Protein AF-A0A4U3MKK7-F1 (afdb_monomer)

Foldseek 3Di:
DDPVVVLVVLLVVCVVVVHDNVSFQAQPQPRHTADCVPPVCVVQVHNDPVSSVVVVVVPD

Organism: Enterococcus faecalis (NCBI:txid1351)

Secondary structure (DSSP, 8-state):
--HHHHHHHHHHHHHHTT--TTS--B-TTT-PBP-TTSHHHHHH--SSHHHHHHHHTT--

Nearest PDB structures (foldseek):
  6ptg-assembly2_A  TM=4.655E-01  e=7.979E+00  Chlamydia trachomatis
  7w6n-assembly1_B  TM=2.201E-01  e=8.558E+00  Homo sapiens

Radius of gyration: 12.85 Å; Cα contacts (8 Å, |Δi|>4): 71; chains: 1; bounding box: 33×24×32 Å

pLDDT: mean 72.62, std 8.37, range [42.91, 81.75]

Mean predicted aligned error: 9.2 Å

Sequence (60 aa):
MNKRQKNKLFKKWLIANGYSEDGNVRCVKCGKKIDMNDKWQSTYQAYDSTCYGKAINVYP

Structure (mmCIF, N/CA/C/O backbone):
data_AF-A0A4U3MKK7-F1
#
_entry.id   AF-A0A4U3MKK7-F1
#
loop_
_atom_site.group_PDB
_atom_site.id
_atom_site.type_symbol
_atom_site.label_atom_id
_atom_site.label_alt_id
_atom_site.label_comp_id
_atom_site.label_asym_id
_atom_site.label_entity_id
_atom_site.label_seq_id
_atom_site.pdbx_PDB_ins_code
_atom_site.Cartn_x
_atom_site.Cartn_y
_atom_site.Cartn_z
_atom_site.occupancy
_atom_site.B_iso_or_equiv
_atom_site.auth_seq_id
_atom_site.auth_comp_id
_atom_site.auth_asym_id
_atom_site.auth_atom_id
_atom_site.pdbx_PDB_model_num
ATOM 1 N N . MET A 1 1 ? -11.520 8.396 20.327 1.00 56.84 1 MET A N 1
ATOM 2 C CA . MET A 1 1 ? -11.311 9.112 19.045 1.00 56.84 1 MET A CA 1
ATOM 3 C C . MET A 1 1 ? -12.259 8.543 17.999 1.00 56.84 1 MET A C 1
ATOM 5 O O . MET A 1 1 ? -12.246 7.335 17.790 1.00 56.84 1 MET A O 1
ATOM 9 N N . ASN A 1 2 ? -13.111 9.370 17.391 1.00 76.25 2 ASN A N 1
ATOM 10 C CA . ASN A 1 2 ? -14.169 8.876 16.503 1.00 76.25 2 ASN A CA 1
ATOM 11 C C . ASN A 1 2 ? -13.605 8.336 15.177 1.00 76.25 2 ASN A C 1
ATOM 13 O O . ASN A 1 2 ? -12.628 8.869 14.647 1.00 76.25 2 ASN A O 1
ATOM 17 N N . LYS A 1 3 ? -14.255 7.317 14.593 1.00 69.25 3 LYS A N 1
ATOM 18 C CA . LYS A 1 3 ? -13.837 6.659 13.332 1.00 69.25 3 LYS A CA 1
ATOM 19 C C . LYS A 1 3 ? -13.611 7.669 12.190 1.00 69.25 3 LYS A C 1
ATOM 21 O O . LYS A 1 3 ? -12.634 7.575 11.453 1.00 69.25 3 LYS A O 1
ATOM 26 N N . ARG A 1 4 ? -14.449 8.714 12.123 1.00 70.38 4 ARG A N 1
ATOM 27 C CA . ARG A 1 4 ? -14.317 9.847 11.181 1.00 70.38 4 ARG A CA 1
ATOM 28 C C . ARG A 1 4 ? -13.039 10.674 11.375 1.00 70.38 4 ARG A C 1
ATOM 30 O O . ARG A 1 4 ? -12.450 11.111 10.392 1.00 70.38 4 ARG A O 1
ATOM 37 N N . GLN A 1 5 ? -12.598 10.890 12.614 1.00 73.75 5 GLN A N 1
ATOM 38 C CA . GLN A 1 5 ? -11.386 11.667 12.905 1.00 73.75 5 GLN A CA 1
ATOM 39 C C . GLN A 1 5 ? -10.120 10.887 12.535 1.00 73.75 5 GLN A C 1
ATOM 41 O O . GLN A 1 5 ? -9.219 11.465 11.931 1.00 73.75 5 GLN A O 1
ATOM 46 N N . LYS A 1 6 ? -10.087 9.572 12.805 1.00 72.06 6 LYS A N 1
ATOM 47 C CA . LYS A 1 6 ? -9.000 8.689 12.346 1.00 72.06 6 LYS A CA 1
ATOM 48 C C . LYS A 1 6 ? -8.865 8.708 10.822 1.00 72.06 6 LYS A C 1
ATOM 50 O O . LYS A 1 6 ? -7.761 8.875 10.319 1.00 72.06 6 LYS A O 1
ATOM 55 N N . ASN A 1 7 ? -9.982 8.643 10.095 1.00 72.69 7 ASN A N 1
ATOM 56 C CA . ASN A 1 7 ? -9.963 8.705 8.631 1.00 72.69 7 ASN A CA 1
ATOM 57 C C . ASN A 1 7 ? -9.431 10.046 8.097 1.00 72.69 7 ASN A C 1
ATOM 59 O O . ASN A 1 7 ? -8.725 10.073 7.093 1.00 72.69 7 ASN A O 1
ATOM 63 N N . LYS A 1 8 ? -9.733 11.161 8.776 1.00 79.12 8 LYS A N 1
ATOM 64 C CA . LYS A 1 8 ? -9.217 12.493 8.414 1.00 79.12 8 LYS A CA 1
ATOM 65 C C . LYS A 1 8 ? -7.699 12.594 8.593 1.00 79.12 8 LYS A C 1
ATOM 67 O O . LYS A 1 8 ? -7.025 13.143 7.729 1.00 79.12 8 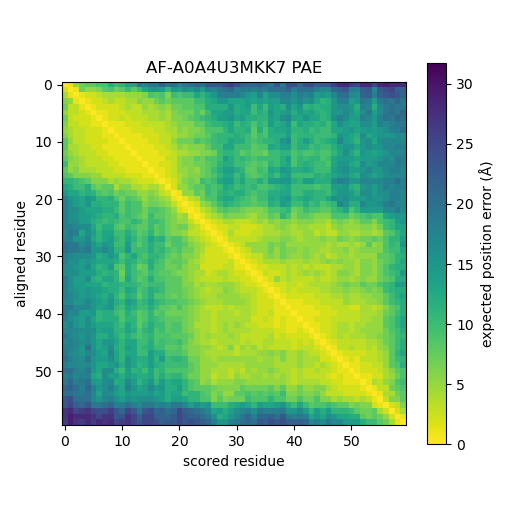LYS A O 1
ATOM 72 N N . LEU A 1 9 ? -7.170 12.059 9.695 1.00 79.50 9 LEU A N 1
ATOM 73 C CA . LEU A 1 9 ? -5.726 12.004 9.952 1.00 79.50 9 LEU A CA 1
ATOM 74 C C . LEU A 1 9 ? -5.006 11.085 8.970 1.00 79.50 9 LEU A C 1
ATOM 76 O O . LEU A 1 9 ? -3.978 11.472 8.428 1.00 79.50 9 LEU A O 1
ATOM 80 N N . PHE A 1 10 ? -5.585 9.920 8.686 1.00 75.50 10 PHE A N 1
ATOM 81 C CA . PHE A 1 10 ? -5.042 8.988 7.705 1.00 75.50 10 PHE A CA 1
ATOM 82 C C . PHE A 1 10 ? -4.979 9.615 6.307 1.00 75.50 10 PHE A C 1
ATOM 84 O O . PHE A 1 10 ? -3.923 9.611 5.687 1.00 75.50 10 PHE A O 1
ATOM 91 N N . LYS A 1 11 ? -6.056 10.270 5.847 1.00 71.50 11 LYS A N 1
ATOM 92 C CA . LYS A 1 11 ? -6.046 11.014 4.576 1.00 71.50 11 LYS A CA 1
ATOM 93 C C . LYS A 1 11 ? -4.989 12.118 4.536 1.00 71.50 11 LYS A C 1
ATOM 95 O O . LYS A 1 11 ? -4.296 12.247 3.537 1.00 71.50 11 LYS A O 1
ATOM 100 N N . LYS A 1 12 ? -4.838 12.896 5.613 1.00 77.06 12 LYS A N 1
ATOM 101 C CA . LYS A 1 12 ? -3.789 13.927 5.691 1.00 77.06 12 LYS A CA 1
ATOM 102 C C . LYS A 1 12 ? -2.387 13.329 5.602 1.00 77.06 12 LYS A C 1
ATOM 104 O O . LYS A 1 12 ? -1.547 13.885 4.908 1.00 77.06 12 LYS A O 1
ATOM 109 N N . TRP A 1 13 ? -2.152 12.205 6.278 1.00 79.56 13 TRP A N 1
ATOM 110 C CA . TRP A 1 13 ? -0.879 11.494 6.208 1.00 79.56 13 TRP A CA 1
ATOM 111 C C . TRP A 1 13 ? -0.602 10.978 4.792 1.00 79.56 13 TRP A C 1
ATOM 113 O O . TRP A 1 13 ? 0.503 11.147 4.290 1.00 79.56 13 TRP A O 1
ATOM 123 N N . LEU A 1 14 ? -1.616 10.436 4.114 1.00 71.75 14 LEU A N 1
ATOM 124 C CA . LEU A 1 14 ? -1.507 10.008 2.720 1.00 71.75 14 LEU A CA 1
ATOM 125 C C . LEU A 1 14 ? -1.113 11.162 1.789 1.00 71.75 14 LEU A C 1
ATOM 127 O O . LEU A 1 14 ? -0.147 11.038 1.044 1.00 71.75 14 LEU A O 1
ATOM 131 N N . ILE A 1 15 ? -1.802 12.300 1.874 1.00 71.81 15 ILE A N 1
ATOM 132 C CA . ILE A 1 15 ? -1.505 13.471 1.034 1.00 71.81 15 ILE A CA 1
ATOM 133 C C . ILE A 1 15 ? -0.091 13.998 1.308 1.00 71.81 15 ILE A C 1
ATOM 135 O O . ILE A 1 15 ? 0.648 14.291 0.374 1.00 71.81 15 ILE A O 1
ATOM 139 N N . ALA A 1 16 ? 0.320 14.060 2.580 1.00 73.00 16 ALA A N 1
ATOM 140 C CA . ALA A 1 16 ? 1.658 14.515 2.963 1.00 73.00 16 ALA A CA 1
ATOM 141 C C . ALA A 1 16 ? 2.787 13.622 2.417 1.00 73.00 16 ALA A C 1
ATOM 143 O O . ALA A 1 16 ? 3.884 14.113 2.174 1.00 73.00 16 ALA A O 1
ATOM 144 N N . ASN A 1 17 ? 2.518 12.332 2.194 1.00 68.69 17 ASN A N 1
ATOM 145 C CA . ASN A 1 17 ? 3.467 11.391 1.592 1.00 68.69 17 ASN A CA 1
ATOM 146 C C . ASN A 1 17 ? 3.340 11.311 0.055 1.00 68.69 17 ASN A C 1
ATOM 148 O O . ASN A 1 17 ? 3.921 10.423 -0.562 1.00 68.69 17 ASN A O 1
ATOM 152 N N . GLY A 1 18 ? 2.586 12.221 -0.575 1.00 62.06 18 GLY A N 1
ATOM 153 C CA . GLY A 1 18 ? 2.440 12.294 -2.033 1.00 62.06 18 GLY A CA 1
ATOM 154 C C . GLY A 1 18 ? 1.368 11.372 -2.624 1.00 62.06 18 GLY A C 1
ATOM 155 O O . GLY A 1 18 ? 1.321 11.193 -3.841 1.00 62.06 18 GLY A O 1
ATOM 156 N N . TYR A 1 19 ? 0.492 10.787 -1.800 1.00 65.75 19 TYR A N 1
ATOM 157 C CA . TYR A 1 19 ? -0.625 9.969 -2.277 1.00 65.75 19 TYR A CA 1
ATOM 15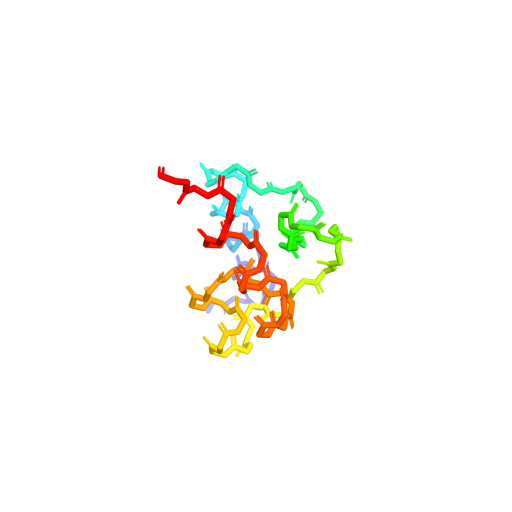8 C C . TYR A 1 19 ? -1.878 10.801 -2.570 1.00 65.75 19 TYR A C 1
ATOM 160 O O . TYR A 1 19 ? -2.101 11.878 -2.025 1.00 65.75 19 TYR A O 1
ATOM 168 N N . SER A 1 20 ? -2.725 10.255 -3.441 1.00 64.81 20 SER A N 1
ATOM 169 C CA . SER A 1 20 ? -3.901 10.930 -3.992 1.00 64.81 20 SER A CA 1
ATOM 170 C C . SER A 1 20 ? -4.929 11.352 -2.922 1.00 64.81 20 SER A C 1
ATOM 172 O O . SER A 1 20 ? -5.212 10.604 -1.980 1.00 64.81 20 SER A O 1
ATOM 174 N N . GLU A 1 21 ? -5.532 12.534 -3.105 1.00 63.25 21 GLU A N 1
ATOM 175 C CA . GLU A 1 21 ? -6.490 13.193 -2.192 1.00 63.25 21 GLU A CA 1
ATOM 176 C C . GLU A 1 21 ? -7.740 12.359 -1.862 1.00 63.25 21 GLU A C 1
ATOM 178 O O . GLU A 1 21 ? -8.350 12.492 -0.791 1.00 63.25 21 GLU A O 1
ATOM 183 N N . ASP A 1 22 ? -8.082 11.412 -2.735 1.00 67.25 22 ASP A N 1
ATOM 184 C CA . ASP A 1 22 ? -9.143 10.438 -2.490 1.00 67.25 22 ASP A CA 1
ATOM 185 C C . ASP A 1 22 ? -8.889 9.581 -1.237 1.00 67.25 22 ASP A C 1
ATOM 187 O O . ASP A 1 22 ? -9.817 8.971 -0.695 1.00 67.25 22 ASP A O 1
ATOM 191 N N . GLY A 1 23 ? -7.654 9.567 -0.721 1.00 62.47 23 GLY A N 1
ATOM 192 C CA . GLY A 1 23 ? -7.226 8.705 0.380 1.00 62.47 23 GLY A CA 1
ATOM 193 C C . GLY A 1 23 ? -7.045 7.256 -0.059 1.00 62.47 23 GLY A C 1
ATOM 194 O O . GLY A 1 23 ? -7.010 6.352 0.773 1.00 62.47 23 GLY A O 1
ATOM 195 N N . ASN A 1 24 ? -6.978 7.034 -1.370 1.00 70.25 24 ASN A N 1
ATOM 196 C CA . ASN A 1 24 ? -6.715 5.741 -1.966 1.00 70.25 24 ASN A CA 1
ATOM 197 C C . ASN A 1 24 ? -5.248 5.698 -2.357 1.00 70.25 24 ASN A C 1
ATOM 199 O O . ASN A 1 24 ? -4.803 6.476 -3.202 1.00 70.25 24 ASN A O 1
ATOM 203 N N . VAL A 1 25 ? -4.516 4.757 -1.779 1.00 72.25 25 VAL A N 1
ATOM 204 C CA . VAL A 1 25 ? -3.171 4.469 -2.259 1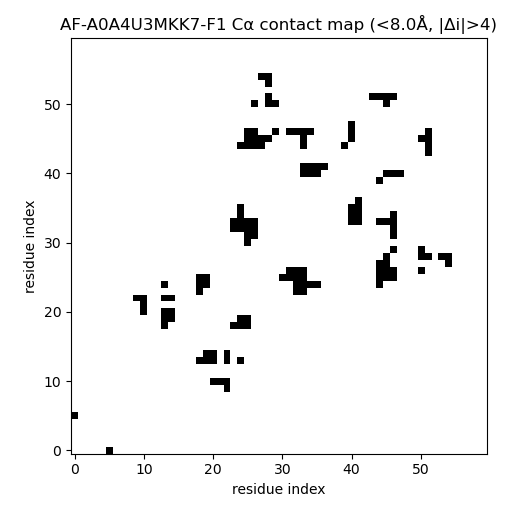.00 72.25 25 VAL A CA 1
ATOM 205 C C . VAL A 1 25 ? -3.307 3.628 -3.508 1.00 72.25 25 VAL A C 1
ATOM 207 O O . VAL A 1 25 ? -4.128 2.713 -3.568 1.00 72.25 25 VAL A O 1
ATOM 210 N N . ARG A 1 26 ? -2.559 3.993 -4.544 1.00 75.12 26 ARG A N 1
ATOM 211 C CA . ARG A 1 26 ? -2.554 3.284 -5.817 1.00 75.12 26 ARG A CA 1
ATOM 212 C C . ARG A 1 26 ? -1.171 2.709 -6.040 1.00 75.12 26 ARG A C 1
ATOM 214 O O . ARG A 1 26 ? -0.171 3.359 -5.759 1.00 75.12 26 ARG A O 1
ATOM 221 N N . CYS A 1 27 ? -1.128 1.491 -6.554 1.00 74.00 27 CYS A N 1
ATOM 222 C CA . CYS A 1 27 ? 0.117 0.863 -6.941 1.00 74.00 27 CYS A CA 1
ATOM 223 C C . CYS A 1 27 ? 0.747 1.667 -8.080 1.00 74.00 27 CYS A C 1
ATOM 225 O O . CYS A 1 27 ? 0.113 1.874 -9.116 1.00 74.00 27 CYS A O 1
ATOM 227 N N . VAL A 1 28 ? 2.008 2.059 -7.909 1.00 69.94 28 VAL A N 1
ATOM 228 C CA . VAL A 1 28 ? 2.764 2.874 -8.876 1.00 69.94 28 VAL A CA 1
ATOM 229 C C . VAL A 1 28 ? 2.815 2.224 -10.264 1.00 69.94 28 VAL A C 1
ATOM 231 O O . VAL A 1 28 ? 2.823 2.918 -11.275 1.00 69.94 28 VAL A O 1
ATOM 234 N N . LYS A 1 29 ? 2.803 0.886 -10.337 1.00 74.25 29 LYS A N 1
ATOM 235 C CA . LYS A 1 29 ? 2.928 0.160 -11.608 1.00 74.25 29 LYS A CA 1
ATOM 236 C C . LYS A 1 29 ? 1.643 0.006 -12.399 1.00 74.25 29 LYS A C 1
ATOM 238 O O . LYS A 1 29 ? 1.693 0.038 -13.623 1.00 74.25 29 LYS A O 1
ATOM 243 N N . CYS A 1 30 ? 0.522 -0.238 -11.731 1.00 76.56 30 CYS A N 1
ATOM 244 C CA . CYS A 1 30 ? -0.731 -0.578 -12.406 1.00 76.56 30 CYS A CA 1
ATOM 245 C C . CYS A 1 30 ? -1.855 0.424 -12.143 1.00 76.56 30 CYS A C 1
ATOM 247 O O . CYS A 1 30 ? -2.949 0.256 -12.672 1.00 76.56 30 CYS A O 1
ATOM 249 N N . GLY A 1 31 ? -1.629 1.430 -11.293 1.00 75.12 31 GLY A N 1
ATOM 250 C CA . GLY A 1 31 ? -2.634 2.421 -10.913 1.00 75.12 31 GLY A CA 1
ATOM 251 C C . GLY A 1 31 ? -3.821 1.846 -10.132 1.00 75.12 31 GLY A C 1
ATOM 252 O O . GLY A 1 31 ? -4.732 2.597 -9.779 1.00 75.12 31 GLY A O 1
ATOM 253 N N . LYS A 1 32 ? -3.833 0.537 -9.837 1.00 81.62 32 LYS A N 1
ATOM 254 C CA . LYS A 1 32 ? -4.888 -0.104 -9.048 1.00 81.62 32 LYS A CA 1
ATOM 255 C C . LYS A 1 32 ? -4.807 0.347 -7.601 1.00 81.62 32 LYS A C 1
ATOM 257 O O . LYS A 1 32 ? -3.718 0.510 -7.054 1.00 81.62 32 LYS A O 1
ATOM 262 N N . LYS A 1 33 ? -5.973 0.509 -6.980 1.00 81.25 33 LYS A N 1
ATOM 263 C CA . LYS A 1 33 ? -6.083 0.778 -5.548 1.00 81.25 33 LYS A CA 1
ATOM 264 C C . LYS A 1 33 ? -5.469 -0.383 -4.764 1.00 81.25 33 LYS A C 1
ATOM 266 O O . LYS A 1 33 ? -5.815 -1.533 -5.021 1.00 81.25 33 LYS A O 1
ATOM 271 N N . ILE A 1 34 ? -4.584 -0.059 -3.831 1.00 81.50 34 ILE A N 1
ATOM 272 C CA . ILE A 1 34 ? -4.028 -1.008 -2.873 1.00 81.50 34 ILE A CA 1
ATOM 273 C C . ILE A 1 34 ? -4.738 -0.867 -1.532 1.00 81.50 34 ILE A C 1
ATOM 275 O O . ILE A 1 34 ? -5.204 0.217 -1.158 1.00 81.50 34 ILE A O 1
ATOM 279 N N . ASP A 1 35 ? -4.847 -1.983 -0.831 1.00 79.56 35 ASP A N 1
ATOM 280 C CA . ASP A 1 35 ? -5.421 -2.055 0.496 1.00 79.56 35 ASP A CA 1
ATOM 281 C C . ASP A 1 35 ? -4.335 -1.791 1.542 1.00 79.56 35 ASP A C 1
ATOM 283 O O . ASP A 1 35 ? -3.400 -2.563 1.718 1.00 79.56 35 ASP A O 1
ATOM 287 N N . MET A 1 36 ? -4.458 -0.666 2.239 1.00 73.88 36 MET A N 1
ATOM 288 C CA . MET A 1 36 ? -3.534 -0.267 3.302 1.00 73.88 36 MET A CA 1
ATOM 289 C C . MET A 1 36 ? -3.708 -1.067 4.604 1.00 73.88 36 MET A C 1
ATOM 291 O O . MET A 1 36 ? -2.826 -1.006 5.460 1.00 73.88 36 MET A O 1
ATOM 295 N N . ASN A 1 37 ? -4.824 -1.785 4.784 1.00 78.31 37 ASN A N 1
ATOM 296 C CA . ASN A 1 37 ? -4.981 -2.726 5.897 1.00 78.31 37 ASN A CA 1
ATOM 297 C C . ASN A 1 37 ? -4.277 -4.054 5.611 1.00 78.31 37 ASN A C 1
ATOM 299 O O . ASN A 1 37 ? -3.959 -4.784 6.549 1.00 78.31 37 ASN A O 1
ATOM 303 N N . ASP A 1 38 ? -4.028 -4.369 4.340 1.00 79.50 38 ASP A N 1
ATOM 304 C CA . ASP A 1 38 ? -3.218 -5.517 3.977 1.00 79.50 38 ASP A CA 1
ATOM 305 C C . ASP A 1 38 ? -1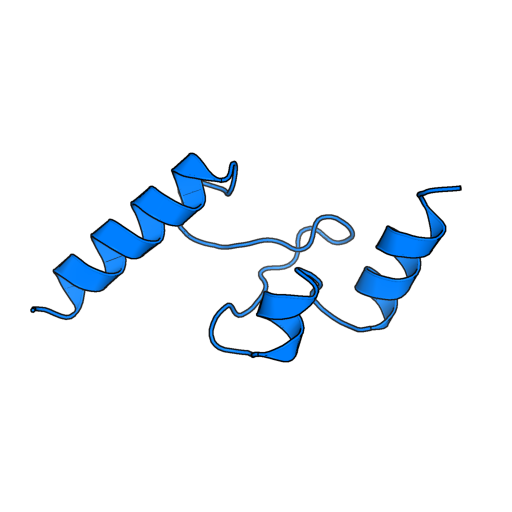.737 -5.227 4.256 1.00 79.50 38 ASP A C 1
ATOM 307 O O . ASP A 1 38 ? -1.132 -4.295 3.719 1.00 79.50 38 ASP A O 1
ATOM 311 N N . LYS A 1 39 ? -1.135 -6.038 5.133 1.00 80.75 39 LYS A N 1
ATOM 312 C CA . LYS A 1 39 ? 0.250 -5.844 5.574 1.00 80.75 39 LYS A CA 1
ATOM 313 C C . LYS A 1 39 ? 1.233 -5.957 4.411 1.00 80.75 39 LYS A C 1
ATOM 315 O O . LYS A 1 39 ? 2.226 -5.232 4.394 1.00 80.75 39 LYS A O 1
ATOM 320 N N . TRP A 1 40 ? 0.973 -6.842 3.452 1.00 81.62 40 TRP A N 1
ATOM 321 C CA . TRP A 1 40 ? 1.854 -7.053 2.312 1.00 81.62 40 TRP A CA 1
ATOM 322 C C . TRP A 1 40 ? 1.767 -5.860 1.357 1.00 81.62 40 TRP A C 1
ATOM 324 O O . TRP A 1 40 ? 2.786 -5.236 1.055 1.00 81.62 40 TRP A O 1
ATOM 334 N N . GLN A 1 41 ? 0.552 -5.465 0.972 1.00 80.38 41 GLN A N 1
ATOM 335 C CA . GLN A 1 41 ? 0.351 -4.334 0.063 1.00 80.38 41 GLN A CA 1
ATOM 336 C C . GLN A 1 4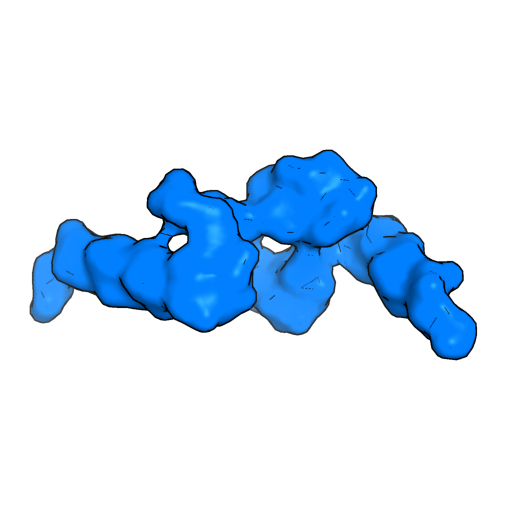1 ? 0.803 -3.003 0.676 1.00 80.38 41 GLN A C 1
ATOM 338 O O . GLN A 1 41 ? 1.349 -2.163 -0.035 1.00 80.38 41 GLN A O 1
ATOM 343 N N . SER A 1 42 ? 0.643 -2.824 1.989 1.00 77.25 42 SER A N 1
ATOM 344 C CA . SER A 1 42 ? 1.137 -1.655 2.724 1.00 77.25 42 SER A CA 1
ATOM 345 C C . SER A 1 42 ? 2.669 -1.607 2.779 1.00 77.25 42 SER A C 1
ATOM 347 O O . SER A 1 42 ? 3.264 -0.567 2.499 1.00 77.25 42 SER A O 1
ATOM 349 N N . THR A 1 43 ? 3.324 -2.744 3.049 1.00 79.31 43 THR A N 1
ATOM 350 C CA . THR A 1 43 ? 4.795 -2.829 3.129 1.00 79.31 43 THR A CA 1
ATOM 351 C C . THR A 1 43 ? 5.449 -2.557 1.777 1.00 79.31 43 THR A C 1
ATOM 353 O O . THR A 1 43 ? 6.404 -1.791 1.685 1.00 79.31 43 THR A O 1
ATOM 356 N N . TYR A 1 44 ? 4.934 -3.182 0.719 1.00 76.50 44 TYR A N 1
ATOM 357 C CA . TYR A 1 44 ? 5.552 -3.135 -0.605 1.00 76.50 44 TYR A CA 1
ATOM 358 C C . TYR A 1 44 ? 4.966 -2.056 -1.517 1.00 76.50 44 TYR A C 1
ATOM 360 O O . TYR A 1 44 ? 5.460 -1.860 -2.627 1.00 76.50 44 TYR A O 1
ATOM 368 N N . GLN A 1 45 ? 3.903 -1.376 -1.071 1.00 75.00 45 GLN A N 1
ATOM 369 C CA . GLN A 1 45 ? 3.148 -0.377 -1.838 1.00 75.00 45 GLN A CA 1
ATOM 370 C C . GLN A 1 45 ? 2.766 -0.862 -3.245 1.00 75.00 45 GLN A C 1
ATOM 372 O O . GLN A 1 45 ? 2.686 -0.108 -4.222 1.00 75.00 45 GLN A O 1
ATOM 377 N N . ALA A 1 46 ? 2.535 -2.165 -3.352 1.00 77.88 46 ALA A N 1
ATOM 378 C CA . ALA A 1 46 ? 2.263 -2.864 -4.586 1.00 77.88 46 ALA A CA 1
ATOM 379 C C . ALA A 1 46 ? 0.934 -3.596 -4.462 1.00 77.88 46 ALA A C 1
ATOM 381 O O . ALA A 1 46 ? 0.580 -4.087 -3.396 1.00 77.88 46 ALA A O 1
ATOM 382 N N . TYR A 1 47 ? 0.199 -3.673 -5.569 1.00 80.50 47 TYR A N 1
ATOM 383 C CA . TYR A 1 47 ? -1.067 -4.404 -5.599 1.00 80.50 47 TYR A CA 1
ATOM 384 C C . TYR A 1 47 ? -0.857 -5.916 -5.460 1.00 80.50 47 TYR A C 1
ATOM 386 O O . TYR A 1 47 ? -1.663 -6.599 -4.844 1.00 80.50 47 TYR A O 1
ATOM 394 N N . ASP A 1 48 ? 0.231 -6.422 -6.034 1.00 81.75 48 ASP A N 1
ATOM 395 C CA . ASP A 1 48 ? 0.599 -7.833 -6.009 1.00 81.75 48 ASP A CA 1
ATOM 396 C C . ASP A 1 48 ? 2.110 -7.981 -6.259 1.00 81.75 48 ASP A C 1
ATOM 398 O O . ASP A 1 48 ? 2.769 -7.048 -6.737 1.00 81.75 48 ASP A O 1
ATOM 402 N N . SER A 1 49 ? 2.647 -9.161 -5.959 1.00 79.12 49 SER A N 1
ATOM 403 C CA . SER A 1 49 ? 4.030 -9.601 -6.163 1.00 79.12 49 SER A CA 1
ATOM 404 C C . SER A 1 49 ? 4.548 -9.295 -7.568 1.00 79.12 49 SER A C 1
ATOM 406 O O . SER A 1 49 ? 5.674 -8.830 -7.717 1.00 79.12 49 SER A O 1
ATOM 408 N N . THR A 1 50 ? 3.708 -9.430 -8.597 1.00 80.19 50 THR A N 1
ATOM 409 C CA . THR A 1 50 ? 4.051 -9.066 -9.981 1.00 80.19 50 THR A CA 1
ATOM 410 C C . THR A 1 50 ? 4.291 -7.562 -10.146 1.00 80.19 50 THR A C 1
ATOM 412 O O . THR A 1 50 ? 5.217 -7.134 -10.840 1.00 80.19 50 THR A O 1
ATOM 415 N N . CYS A 1 51 ? 3.451 -6.733 -9.519 1.00 75.31 51 CYS A N 1
ATOM 416 C CA . CYS A 1 51 ? 3.604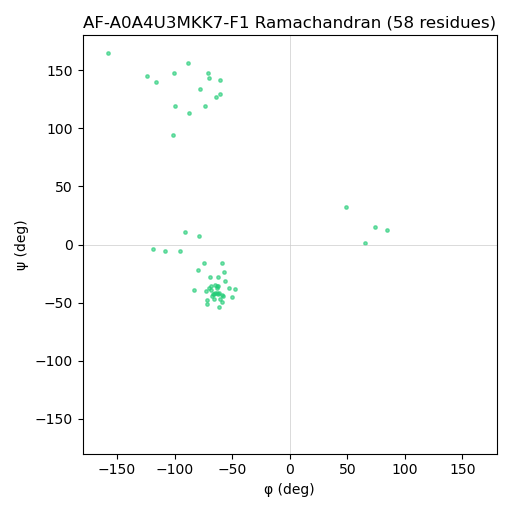 -5.279 -9.559 1.00 75.31 51 CYS A CA 1
ATOM 417 C C . CYS A 1 51 ? 4.823 -4.835 -8.752 1.00 75.31 51 CYS A C 1
ATOM 419 O O . CYS A 1 51 ? 5.528 -3.929 -9.189 1.00 75.31 51 CYS A O 1
ATOM 421 N N . TYR A 1 52 ? 5.086 -5.499 -7.624 1.00 77.56 52 TYR A N 1
ATOM 422 C CA . TYR A 1 52 ? 6.304 -5.296 -6.853 1.00 77.56 52 TYR A CA 1
ATOM 423 C C . TYR A 1 52 ? 7.528 -5.661 -7.693 1.00 77.56 52 TYR A C 1
ATOM 425 O O . TYR A 1 52 ? 8.349 -4.793 -7.947 1.00 77.56 52 TYR A O 1
ATOM 433 N N . GLY A 1 53 ? 7.575 -6.871 -8.256 1.00 77.50 53 GLY A N 1
ATOM 434 C CA . GLY A 1 53 ? 8.632 -7.349 -9.149 1.00 77.50 53 GLY A CA 1
ATOM 435 C C . GLY A 1 53 ? 8.932 -6.383 -10.293 1.00 77.50 53 GLY A C 1
ATOM 436 O O . GLY A 1 53 ? 10.084 -6.050 -10.531 1.00 77.50 53 GLY A O 1
ATOM 437 N N . LYS A 1 54 ? 7.911 -5.835 -10.960 1.00 73.50 54 LYS A N 1
ATOM 438 C CA . LYS A 1 54 ? 8.113 -4.803 -11.991 1.00 73.50 54 LYS A CA 1
ATOM 439 C C . LYS A 1 54 ? 8.589 -3.460 -11.436 1.00 73.50 54 LYS A C 1
ATOM 441 O O . LYS A 1 54 ? 9.177 -2.695 -12.191 1.00 73.50 54 LYS A O 1
ATOM 446 N N . ALA A 1 55 ? 8.260 -3.110 -10.193 1.00 66.62 55 ALA A N 1
ATOM 447 C CA . ALA A 1 55 ? 8.718 -1.879 -9.546 1.00 66.62 55 ALA A CA 1
ATOM 448 C C . ALA A 1 55 ? 10.204 -1.961 -9.185 1.00 66.62 55 ALA A C 1
ATOM 450 O O . ALA A 1 55 ? 10.948 -1.0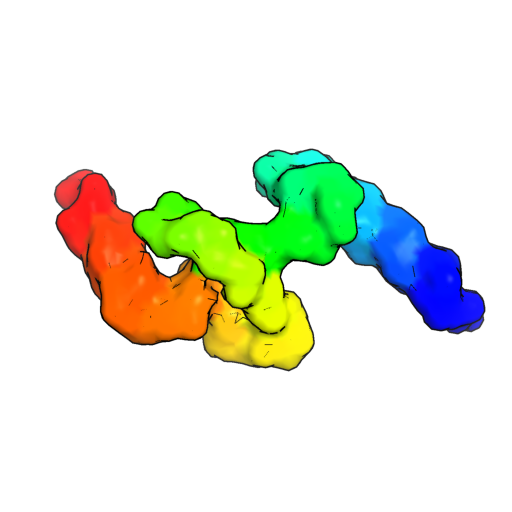59 -9.555 1.00 66.62 55 ALA A O 1
ATOM 451 N N . ILE A 1 5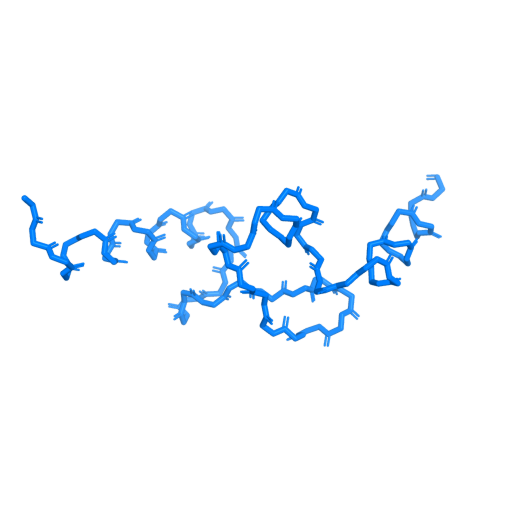6 ? 10.637 -3.063 -8.566 1.00 69.25 56 ILE A N 1
ATOM 452 C CA . ILE A 1 56 ? 12.055 -3.321 -8.265 1.00 69.25 56 ILE A CA 1
ATOM 453 C C . ILE A 1 56 ? 12.881 -3.564 -9.535 1.00 69.25 56 ILE A C 1
ATOM 455 O O . ILE A 1 56 ? 13.965 -3.020 -9.654 1.00 69.25 56 ILE A O 1
ATOM 459 N N . ASN A 1 57 ? 12.350 -4.274 -10.534 1.00 59.78 57 ASN A N 1
ATOM 460 C CA . ASN A 1 57 ? 13.055 -4.556 -11.797 1.00 59.78 57 ASN A CA 1
ATOM 461 C C . ASN A 1 57 ? 13.047 -3.370 -12.791 1.00 59.78 57 ASN A C 1
ATOM 463 O O . ASN A 1 57 ? 13.418 -3.520 -13.950 1.00 59.78 57 ASN A O 1
ATOM 467 N N . VAL A 1 58 ? 12.558 -2.197 -12.370 1.00 51.41 58 VAL A N 1
ATOM 468 C CA . VAL A 1 58 ? 12.666 -0.938 -13.131 1.00 51.41 58 VAL A CA 1
ATOM 469 C C . VAL A 1 58 ? 13.649 0.048 -12.499 1.00 51.41 58 VAL A C 1
ATOM 471 O O . VAL A 1 58 ? 13.967 1.048 -13.132 1.00 51.41 58 VAL A O 1
ATOM 474 N N . TYR A 1 59 ? 14.203 -0.259 -11.326 1.00 42.91 59 TYR A N 1
ATOM 475 C CA . TYR A 1 59 ? 15.410 0.402 -10.838 1.00 42.91 59 TYR A CA 1
ATOM 476 C C . TYR A 1 59 ? 16.614 -0.528 -11.068 1.00 42.91 59 TYR A C 1
ATOM 478 O O . TYR A 1 59 ? 16.822 -1.431 -10.257 1.00 42.91 59 TYR A O 1
ATOM 486 N N . PRO A 1 60 ? 17.348 -0.377 -12.191 1.00 45.75 60 PRO A N 1
ATOM 487 C CA . PRO A 1 60 ? 18.736 -0.826 -12.273 1.00 45.75 60 PRO A CA 1
ATOM 488 C C . PRO A 1 60 ? 19.634 -0.056 -11.295 1.00 45.75 60 PRO A C 1
ATOM 490 O O . PRO A 1 60 ? 19.283 1.095 -10.936 1.00 45.75 60 PRO A O 1
#

Solvent-accessible surface area (backb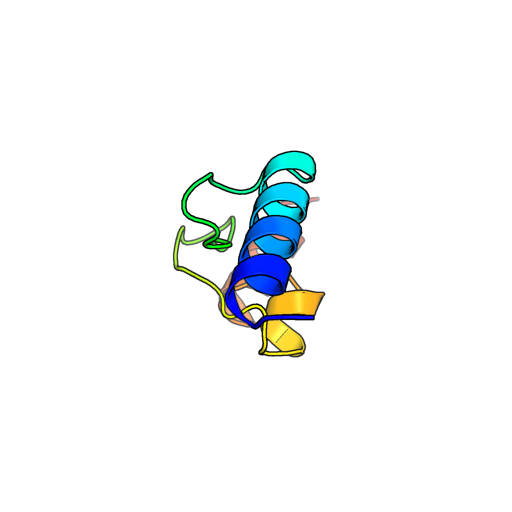one atoms only — not comparable to full-atom values): 3553 Å² total; per-residue (Å²): 134,57,74,71,56,54,51,54,54,51,34,52,52,36,40,74,72,74,36,49,88,87,55,52,47,50,9,85,75,75,65,44,74,38,53,73,85,39,67,64,29,47,73,63,53,16,68,42,72,69,41,34,51,55,54,57,72,68,59,129